Protein AF-A0A535GD39-F1 (afdb_monomer)

Foldseek 3Di:
DDDFPEEAEAQAPVRVVVQVVCVVVVTRYDYDYPDDHHPCLQVFQWDCPDPPDNIDHSVRVRD

Sequence (63 aa):
MADFDVIIIGGGPAGLTAGLYAARANMNVVLFEAKDTGGEILNTELIEDYPGFESVTGAELAT

Structure (mmCIF, N/CA/C/O backbone):
data_AF-A0A535GD39-F1
#
_entry.id   AF-A0A535GD39-F1
#
loop_
_atom_site.group_PDB
_atom_site.id
_atom_site.type_symbol
_atom_site.label_atom_id
_atom_site.label_alt_id
_atom_site.label_comp_id
_atom_site.label_asym_id
_atom_site.label_entity_id
_atom_site.label_seq_id
_atom_site.pdbx_PDB_ins_code
_atom_site.Cartn_x
_atom_site.Cartn_y
_atom_site.Cartn_z
_atom_site.occupancy
_atom_site.B_iso_or_equiv
_atom_site.auth_seq_id
_atom_site.auth_comp_id
_atom_site.auth_asym_id
_atom_site.auth_atom_id
_atom_site.pdbx_PDB_model_num
ATOM 1 N N . MET A 1 1 ? -9.101 -8.181 25.483 1.00 61.81 1 MET A N 1
ATOM 2 C CA . MET A 1 1 ? -9.111 -8.155 24.007 1.00 61.81 1 MET A CA 1
ATOM 3 C C . MET A 1 1 ? -8.415 -6.865 23.607 1.00 61.81 1 MET A C 1
ATOM 5 O O . MET A 1 1 ? -8.576 -5.902 24.342 1.00 61.81 1 MET A O 1
ATOM 9 N N . ALA A 1 2 ? -7.559 -6.857 22.585 1.00 75.12 2 ALA A N 1
ATOM 10 C CA . ALA A 1 2 ? -6.997 -5.594 22.106 1.00 75.12 2 ALA A CA 1
ATOM 11 C C . ALA A 1 2 ? -8.082 -4.887 21.281 1.00 75.12 2 ALA A C 1
ATOM 13 O O . ALA A 1 2 ? -8.569 -5.474 20.316 1.00 75.12 2 ALA A O 1
ATOM 14 N N . ASP A 1 3 ? -8.493 -3.690 21.697 1.00 90.56 3 ASP A N 1
ATOM 15 C CA . ASP A 1 3 ? -9.481 -2.885 20.973 1.00 90.56 3 ASP A CA 1
ATOM 16 C C . ASP A 1 3 ? -8.763 -2.073 19.895 1.00 90.56 3 ASP A C 1
ATOM 18 O O . ASP A 1 3 ? -7.939 -1.223 20.222 1.00 90.56 3 ASP A O 1
ATOM 22 N N . PHE A 1 4 ? -9.041 -2.359 18.622 1.00 96.56 4 PHE A N 1
ATOM 23 C CA . PHE A 1 4 ? -8.484 -1.629 17.482 1.00 96.56 4 PHE A CA 1
ATOM 24 C C . PHE A 1 4 ? -9.497 -0.612 16.956 1.00 96.56 4 PHE A C 1
ATOM 26 O O . PHE A 1 4 ? -10.658 -0.953 16.735 1.00 96.56 4 PHE A O 1
ATOM 33 N N . ASP A 1 5 ? -9.037 0.610 16.699 1.00 97.75 5 ASP A N 1
ATOM 34 C CA . ASP A 1 5 ? -9.828 1.663 16.057 1.00 97.75 5 ASP A CA 1
ATOM 35 C C . ASP A 1 5 ? -9.960 1.412 14.548 1.00 97.75 5 ASP A C 1
ATOM 37 O O . ASP A 1 5 ? -10.985 1.718 13.939 1.00 97.75 5 ASP A O 1
ATOM 41 N N . VAL A 1 6 ? -8.910 0.850 13.934 1.00 97.88 6 VAL A N 1
ATOM 42 C CA . VAL A 1 6 ? -8.841 0.581 12.493 1.00 97.88 6 VAL A CA 1
ATOM 43 C C . VAL A 1 6 ? -8.191 -0.778 12.244 1.00 97.88 6 VAL A C 1
ATOM 45 O O . VAL A 1 6 ? -7.118 -1.080 12.765 1.00 97.88 6 VAL A O 1
ATOM 48 N N . ILE A 1 7 ? -8.828 -1.587 11.399 1.00 98.06 7 ILE A N 1
ATOM 49 C CA . ILE A 1 7 ? -8.274 -2.846 10.896 1.00 98.06 7 ILE A CA 1
ATOM 50 C C . ILE A 1 7 ? -8.108 -2.719 9.385 1.00 98.06 7 ILE A C 1
ATOM 52 O O . ILE A 1 7 ? -9.063 -2.404 8.676 1.00 98.06 7 ILE A O 1
ATOM 56 N N . ILE A 1 8 ? -6.898 -2.978 8.900 1.00 98.31 8 ILE A N 1
ATOM 57 C CA . ILE A 1 8 ? -6.540 -2.924 7.484 1.00 98.31 8 ILE A CA 1
ATOM 58 C C . ILE A 1 8 ? -6.219 -4.340 7.015 1.00 98.31 8 ILE A C 1
ATOM 60 O O . ILE A 1 8 ? -5.462 -5.061 7.663 1.00 98.31 8 ILE A O 1
ATOM 64 N N . ILE A 1 9 ? -6.797 -4.739 5.883 1.00 97.81 9 ILE A N 1
ATOM 65 C CA . ILE A 1 9 ? -6.536 -6.033 5.248 1.00 97.81 9 ILE A CA 1
ATOM 66 C C . ILE A 1 9 ? -5.910 -5.755 3.882 1.00 97.81 9 ILE A C 1
ATOM 68 O O . ILE A 1 9 ? -6.568 -5.207 2.999 1.00 97.81 9 ILE A O 1
ATOM 72 N N . GLY A 1 10 ? -4.640 -6.121 3.741 1.00 96.94 10 GLY A N 1
ATOM 73 C CA . GLY A 1 10 ? -3.792 -5.840 2.589 1.00 96.94 10 GLY A CA 1
ATOM 74 C C . GLY A 1 10 ? -2.653 -4.879 2.938 1.00 96.94 10 GLY A C 1
ATOM 75 O O . GLY A 1 10 ? -2.880 -3.750 3.365 1.00 96.94 10 GLY A O 1
ATOM 76 N N . GLY A 1 11 ? -1.423 -5.326 2.710 1.00 95.94 11 GLY A N 1
ATOM 77 C CA . GLY A 1 11 ? -0.156 -4.621 2.889 1.00 95.94 11 GLY A CA 1
ATOM 78 C C . GLY A 1 11 ? 0.409 -4.041 1.598 1.00 95.94 11 GLY A C 1
ATOM 79 O O . GLY A 1 11 ? 1.615 -3.863 1.492 1.00 95.94 11 GLY A O 1
ATOM 80 N N . GLY A 1 12 ? -0.439 -3.761 0.607 1.00 96.31 12 GLY A N 1
ATOM 81 C CA . GLY A 1 12 ? -0.055 -2.987 -0.573 1.00 96.31 12 GLY A CA 1
ATOM 82 C C . GLY A 1 12 ? 0.072 -1.483 -0.284 1.00 96.31 12 GLY A C 1
ATOM 83 O O . GLY A 1 12 ? -0.218 -1.039 0.832 1.00 96.31 12 GLY A O 1
ATOM 84 N N . PRO A 1 13 ? 0.404 -0.658 -1.292 1.00 96.00 13 PRO A N 1
ATOM 85 C CA . PRO A 1 13 ? 0.616 0.782 -1.115 1.00 96.00 13 PRO A CA 1
ATOM 86 C C . PRO A 1 13 ? -0.595 1.499 -0.496 1.00 96.00 13 PRO A C 1
ATOM 88 O O . PRO A 1 13 ? -0.431 2.374 0.356 1.00 96.00 13 PRO A O 1
ATOM 91 N N . ALA A 1 14 ? -1.820 1.091 -0.848 1.00 97.06 14 ALA A N 1
ATOM 92 C CA . ALA A 1 14 ? -3.040 1.655 -0.270 1.00 97.06 14 ALA A CA 1
ATOM 93 C C . ALA A 1 14 ? -3.174 1.352 1.234 1.00 97.06 14 ALA A C 1
ATOM 95 O O . ALA A 1 14 ? -3.457 2.254 2.024 1.00 97.06 14 ALA A O 1
ATOM 96 N N . GLY A 1 15 ? -2.943 0.099 1.636 1.00 97.19 15 GLY A N 1
ATOM 97 C CA . GLY A 1 15 ? -3.053 -0.328 3.031 1.00 97.19 15 GLY A CA 1
ATOM 98 C C . GLY A 1 15 ? -1.947 0.250 3.908 1.00 97.19 15 GLY A C 1
ATOM 99 O O . GLY A 1 15 ? -2.229 0.752 4.994 1.00 97.19 15 GLY A O 1
ATOM 100 N N . LEU A 1 16 ? -0.711 0.278 3.405 1.00 96.19 16 LEU A N 1
ATOM 101 C CA . LEU A 1 16 ? 0.418 0.910 4.091 1.00 96.19 16 LEU A CA 1
ATOM 102 C C . LEU A 1 16 ? 0.198 2.413 4.276 1.00 96.19 16 LEU A C 1
ATOM 104 O O . LEU A 1 16 ? 0.399 2.930 5.373 1.00 96.19 16 LEU A O 1
ATOM 108 N N . THR A 1 17 ? -0.295 3.111 3.247 1.00 97.12 17 THR A N 1
ATOM 109 C CA . THR A 1 17 ? -0.622 4.541 3.353 1.00 97.12 17 THR A CA 1
ATOM 110 C C . THR A 1 17 ? -1.744 4.779 4.364 1.00 97.12 17 THR A C 1
ATOM 112 O O . THR A 1 17 ? -1.628 5.657 5.219 1.00 97.12 17 THR A O 1
ATOM 115 N N . ALA A 1 18 ? -2.814 3.979 4.329 1.00 98.19 18 ALA A N 1
ATOM 116 C CA . ALA A 1 18 ? -3.897 4.078 5.306 1.00 98.19 18 ALA A CA 1
ATOM 117 C C . ALA A 1 18 ? -3.399 3.825 6.741 1.00 98.19 18 ALA A C 1
ATOM 119 O O . ALA A 1 18 ? -3.725 4.593 7.647 1.00 98.19 18 ALA A O 1
ATOM 120 N N . GLY A 1 19 ? -2.560 2.804 6.940 1.00 97.62 19 GLY A N 1
ATOM 121 C CA . GLY A 1 19 ? -1.973 2.463 8.236 1.00 97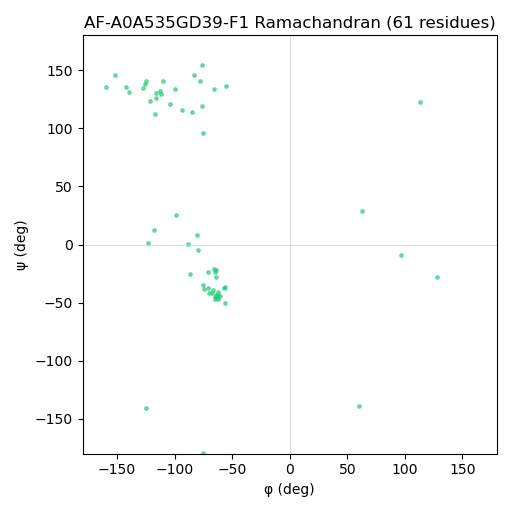.62 19 GLY A CA 1
ATOM 122 C C . GLY A 1 19 ? -1.061 3.561 8.768 1.00 97.62 19 GLY A C 1
ATOM 123 O O . GLY A 1 19 ? -1.184 3.946 9.929 1.00 97.62 19 GLY A O 1
ATOM 124 N N . LEU A 1 20 ? -0.218 4.134 7.904 1.00 97.44 20 LEU A N 1
ATOM 125 C CA . LEU A 1 20 ? 0.627 5.280 8.234 1.00 97.44 20 LEU A CA 1
ATOM 126 C C . LEU A 1 20 ? -0.212 6.455 8.747 1.00 97.44 20 LEU A C 1
ATOM 128 O O . LEU A 1 20 ? 0.095 7.020 9.796 1.00 97.44 20 LEU A O 1
ATOM 132 N N . TYR A 1 21 ? -1.273 6.832 8.031 1.00 98.38 21 TYR A N 1
ATOM 133 C CA . TYR A 1 21 ? -2.104 7.969 8.429 1.00 98.38 21 TYR A CA 1
ATOM 134 C C . TYR A 1 21 ? -2.949 7.681 9.677 1.00 98.38 21 TYR A C 1
ATOM 136 O O . TYR A 1 21 ? -3.062 8.562 10.530 1.00 98.38 21 TYR A O 1
ATOM 144 N N . ALA A 1 22 ? -3.479 6.464 9.838 1.00 98.25 22 ALA A N 1
ATOM 145 C CA . ALA A 1 22 ? -4.197 6.057 11.047 1.00 98.25 22 ALA A CA 1
ATOM 146 C C . ALA A 1 22 ? -3.280 6.088 12.284 1.00 98.25 22 ALA A C 1
ATOM 148 O O . ALA A 1 22 ? -3.621 6.700 13.297 1.00 98.25 22 ALA A O 1
ATOM 149 N N . ALA A 1 23 ? -2.072 5.526 12.177 1.00 97.56 23 ALA A N 1
ATOM 150 C CA . ALA A 1 23 ? -1.078 5.568 13.247 1.00 97.56 23 ALA A CA 1
ATOM 151 C C . ALA A 1 23 ? -0.657 7.011 13.577 1.00 97.56 23 ALA A C 1
ATOM 153 O O . ALA A 1 23 ? -0.559 7.380 14.746 1.00 97.56 23 ALA A O 1
ATOM 154 N N . ARG A 1 24 ? -0.477 7.872 12.563 1.00 98.25 24 ARG A N 1
ATOM 155 C CA . ARG A 1 24 ? -0.192 9.308 12.762 1.00 98.25 24 ARG A CA 1
ATOM 156 C C . ARG A 1 24 ? -1.331 10.067 13.440 1.00 98.25 24 ARG A C 1
ATOM 158 O O . ARG A 1 24 ? -1.066 11.061 14.110 1.00 98.25 24 ARG A O 1
ATOM 165 N N . ALA A 1 25 ? -2.570 9.614 13.276 1.00 98.31 25 ALA A N 1
ATOM 166 C CA . ALA A 1 25 ? -3.733 10.128 13.991 1.00 98.31 25 ALA A CA 1
ATOM 167 C C . ALA A 1 25 ? -3.867 9.552 15.415 1.00 98.31 25 ALA A C 1
ATOM 169 O O . ALA A 1 25 ? -4.865 9.812 16.083 1.00 98.31 25 ALA A O 1
ATOM 170 N N . ASN A 1 26 ? -2.86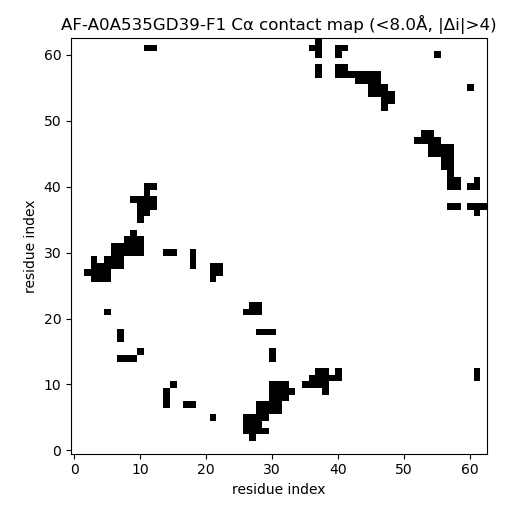0 8.806 15.890 1.00 97.56 26 ASN A N 1
ATOM 171 C CA . ASN A 1 26 ? -2.807 8.191 17.214 1.00 97.56 26 ASN A CA 1
ATOM 172 C C . ASN A 1 26 ? -3.922 7.153 17.457 1.00 97.56 26 ASN A C 1
ATOM 174 O O . ASN A 1 26 ? -4.350 6.962 18.595 1.00 97.56 26 ASN A O 1
ATOM 178 N N . MET A 1 27 ? -4.393 6.505 16.386 1.00 97.94 27 MET A N 1
ATOM 179 C CA . MET A 1 27 ? -5.351 5.397 16.439 1.00 97.94 27 MET A CA 1
ATOM 180 C C . MET A 1 27 ? -4.631 4.073 16.708 1.00 97.94 27 MET A C 1
ATOM 182 O O . MET A 1 27 ? -3.531 3.843 16.197 1.00 97.94 27 MET A O 1
ATOM 186 N N . ASN A 1 28 ? -5.271 3.167 17.448 1.00 97.56 28 ASN A N 1
ATOM 187 C CA . ASN A 1 28 ? -4.815 1.788 17.559 1.00 97.56 28 ASN A CA 1
ATOM 188 C C . ASN A 1 28 ? -5.163 1.027 16.272 1.00 97.56 28 ASN A C 1
ATOM 190 O O . ASN A 1 28 ? -6.289 0.559 16.093 1.00 97.56 28 ASN A O 1
ATOM 194 N N . VAL A 1 29 ? -4.199 0.934 15.358 1.00 97.50 29 VAL A N 1
ATOM 195 C CA . VAL A 1 29 ? -4.366 0.319 14.038 1.00 97.50 29 VAL A CA 1
ATOM 196 C C . VAL A 1 29 ? -3.605 -0.999 13.932 1.00 97.50 29 VAL A C 1
ATOM 198 O O . VAL A 1 29 ? -2.474 -1.119 14.402 1.00 97.50 29 VAL A O 1
ATOM 201 N N . VAL A 1 30 ? -4.211 -1.980 13.264 1.00 97.25 30 VAL A N 1
ATOM 202 C CA . VAL A 1 30 ? -3.551 -3.229 12.866 1.00 97.25 30 VAL A CA 1
ATOM 203 C C . VAL A 1 30 ? -3.713 -3.460 11.369 1.00 97.25 30 VAL A C 1
ATOM 205 O O . VAL A 1 30 ? -4.787 -3.240 10.808 1.00 97.25 30 VAL A O 1
ATOM 208 N N . LEU A 1 31 ? -2.637 -3.906 10.724 1.00 97.19 31 LEU A N 1
ATOM 209 C CA . LEU A 1 31 ? -2.608 -4.281 9.316 1.00 97.19 31 LEU A CA 1
ATOM 210 C C . LEU A 1 31 ? -2.286 -5.769 9.203 1.00 97.19 31 LEU A C 1
ATOM 212 O O . LEU A 1 31 ? -1.324 -6.246 9.801 1.00 97.19 31 LEU A O 1
ATOM 216 N N . PHE A 1 32 ? -3.085 -6.483 8.417 1.00 97.12 32 PHE A N 1
ATOM 217 C CA . PHE A 1 32 ? -2.857 -7.880 8.073 1.00 97.12 32 PHE A CA 1
ATOM 218 C C . PHE A 1 32 ? -2.505 -8.001 6.593 1.00 97.12 32 PHE A C 1
ATOM 220 O O . PHE A 1 32 ? -3.237 -7.505 5.740 1.00 97.12 32 PHE A O 1
ATOM 227 N N . GLU A 1 33 ? -1.422 -8.706 6.294 1.00 95.94 33 GLU A N 1
ATOM 228 C CA . GLU A 1 33 ? -1.046 -9.127 4.945 1.00 95.94 33 GLU A CA 1
ATOM 229 C C . GLU A 1 33 ? -0.863 -10.649 4.956 1.00 95.94 33 GLU A C 1
ATOM 231 O O . GLU A 1 33 ? -0.406 -11.224 5.945 1.00 95.94 33 GLU A O 1
ATOM 236 N N . ALA A 1 34 ? -1.302 -11.310 3.887 1.00 94.31 34 ALA A N 1
ATOM 237 C CA . ALA A 1 34 ? -1.242 -12.759 3.750 1.00 94.31 34 ALA A CA 1
ATOM 238 C C . ALA A 1 34 ? 0.102 -13.241 3.185 1.00 94.31 34 ALA A C 1
ATOM 240 O O . ALA A 1 34 ? 0.466 -14.399 3.397 1.00 94.31 34 ALA A O 1
ATOM 241 N N . LYS A 1 35 ? 0.804 -12.385 2.435 1.00 92.31 35 LYS A N 1
ATOM 242 C CA . LYS A 1 35 ? 2.098 -12.672 1.806 1.00 92.31 35 LYS A CA 1
ATOM 243 C C . LYS A 1 35 ? 3.142 -11.625 2.217 1.00 92.31 35 LYS A C 1
ATOM 245 O O . LYS A 1 35 ? 3.190 -11.213 3.373 1.00 92.31 35 LYS A O 1
ATOM 250 N N . ASP A 1 36 ? 3.978 -11.224 1.268 1.00 92.19 36 ASP A N 1
ATOM 251 C CA . ASP A 1 36 ? 4.963 -10.170 1.424 1.00 92.19 36 ASP A CA 1
ATOM 252 C C . ASP A 1 36 ? 4.303 -8.788 1.328 1.00 92.19 36 ASP A C 1
ATOM 254 O O . ASP A 1 36 ? 3.399 -8.540 0.521 1.00 92.19 36 ASP A O 1
ATOM 258 N N . THR A 1 37 ? 4.778 -7.874 2.169 1.00 93.38 37 THR A N 1
ATOM 259 C CA . THR A 1 37 ? 4.354 -6.473 2.187 1.00 93.38 37 THR A CA 1
ATOM 260 C C . THR A 1 37 ? 4.779 -5.770 0.900 1.00 93.38 37 THR A C 1
ATOM 262 O O . THR A 1 37 ? 5.922 -5.886 0.474 1.00 93.38 37 THR A O 1
ATOM 265 N N . GLY A 1 38 ? 3.863 -5.021 0.293 1.00 93.94 38 GLY A N 1
ATOM 266 C CA . GLY A 1 38 ? 4.029 -4.367 -1.005 1.00 93.94 38 GLY A CA 1
ATOM 267 C C . GLY A 1 38 ? 2.889 -4.703 -1.964 1.00 93.94 38 GLY A C 1
ATOM 268 O O . GLY A 1 38 ? 2.489 -3.869 -2.771 1.00 93.94 38 GLY A O 1
ATOM 269 N N . GLY A 1 39 ? 2.252 -5.868 -1.830 1.00 94.75 39 GLY A N 1
ATOM 270 C CA . GLY A 1 39 ? 1.161 -6.263 -2.723 1.00 94.75 39 GLY A CA 1
ATOM 271 C C . GLY A 1 39 ? 1.628 -6.345 -4.181 1.00 94.75 39 GLY A C 1
ATOM 272 O O . GLY A 1 39 ? 2.728 -6.813 -4.457 1.00 94.75 39 GLY A O 1
ATOM 273 N N . GLU A 1 40 ? 0.810 -5.875 -5.125 1.00 95.00 40 GLU A N 1
ATOM 274 C CA . GLU A 1 40 ? 1.097 -6.051 -6.558 1.00 95.00 40 GLU A CA 1
ATOM 275 C C . GLU A 1 40 ? 2.337 -5.302 -7.064 1.00 95.00 40 GLU A C 1
ATOM 277 O O . GLU A 1 40 ? 2.906 -5.721 -8.068 1.00 95.00 40 GLU A O 1
ATOM 282 N N . ILE A 1 41 ? 2.814 -4.252 -6.378 1.00 95.12 41 ILE A N 1
ATOM 283 C CA . ILE A 1 41 ? 4.042 -3.567 -6.823 1.00 95.12 41 ILE A CA 1
ATOM 284 C C . ILE A 1 41 ? 5.271 -4.477 -6.740 1.00 95.12 41 ILE A C 1
ATOM 286 O O . ILE A 1 41 ? 6.195 -4.287 -7.517 1.00 95.12 41 ILE A O 1
ATOM 290 N N . LEU A 1 42 ? 5.262 -5.517 -5.897 1.00 95.56 42 LEU A N 1
ATOM 291 C CA . LEU A 1 42 ? 6.342 -6.510 -5.841 1.00 95.56 42 LEU A CA 1
ATOM 292 C C . LEU A 1 42 ? 6.484 -7.325 -7.135 1.00 95.56 42 LEU A C 1
ATOM 294 O O . LEU A 1 42 ? 7.549 -7.882 -7.390 1.00 95.56 42 LEU A O 1
ATOM 298 N N . ASN A 1 43 ? 5.428 -7.396 -7.950 1.00 95.38 43 ASN A N 1
ATOM 299 C CA . ASN A 1 43 ? 5.436 -8.093 -9.236 1.00 95.38 43 ASN A CA 1
ATOM 300 C C . ASN A 1 43 ? 5.900 -7.188 -10.392 1.00 95.38 43 ASN A C 1
ATOM 302 O O . ASN A 1 43 ? 5.941 -7.634 -11.539 1.00 95.38 43 ASN A O 1
ATOM 306 N N . THR 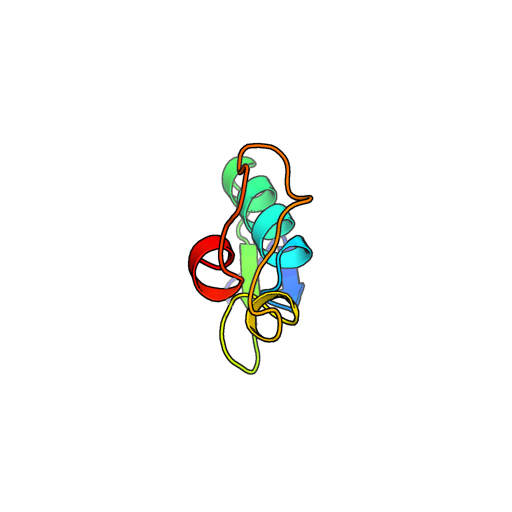A 1 44 ? 6.237 -5.927 -10.108 1.00 95.69 44 THR A N 1
ATOM 307 C CA . THR A 1 44 ? 6.684 -4.947 -11.097 1.00 95.69 44 THR A CA 1
ATOM 308 C C . THR A 1 44 ? 8.194 -4.757 -11.001 1.00 95.69 44 THR A C 1
ATOM 310 O O . THR A 1 44 ? 8.714 -4.341 -9.966 1.00 95.69 44 THR A O 1
ATOM 313 N N . GLU A 1 45 ? 8.908 -5.029 -12.096 1.00 95.62 45 GLU A N 1
ATOM 314 C CA . GLU A 1 45 ? 10.370 -4.897 -12.136 1.00 95.62 45 GLU A CA 1
ATOM 315 C C . GLU A 1 45 ? 10.826 -3.442 -11.964 1.00 95.62 45 GLU A C 1
ATOM 317 O O . GLU A 1 45 ? 11.735 -3.175 -11.180 1.00 95.62 45 GLU A O 1
ATOM 322 N N . LEU A 1 46 ? 10.178 -2.504 -12.664 1.00 97.31 46 LEU A N 1
ATOM 323 C CA . LEU A 1 46 ? 10.547 -1.091 -12.678 1.00 97.31 46 LEU A CA 1
ATOM 324 C C . LEU A 1 46 ? 9.309 -0.190 -12.709 1.00 97.31 46 LEU A C 1
ATOM 326 O O . LEU A 1 46 ? 8.374 -0.437 -13.470 1.00 97.31 46 LEU A O 1
ATOM 330 N N . ILE A 1 47 ? 9.321 0.855 -11.885 1.00 97.38 47 ILE A N 1
ATOM 331 C CA . ILE A 1 47 ? 8.270 1.864 -11.749 1.00 97.38 47 ILE A CA 1
ATOM 332 C C . ILE A 1 47 ? 8.889 3.229 -12.061 1.00 97.38 47 ILE A C 1
ATOM 334 O O . ILE A 1 47 ? 9.858 3.635 -11.421 1.00 97.38 47 ILE A O 1
ATOM 338 N N . GLU A 1 48 ? 8.322 3.936 -13.036 1.00 97.50 48 GLU A N 1
ATOM 339 C CA . GLU A 1 48 ? 8.836 5.222 -13.549 1.00 97.50 48 GLU A CA 1
ATOM 340 C C . GLU A 1 48 ? 7.795 6.352 -13.449 1.00 97.50 48 GLU A C 1
ATOM 342 O O . GLU A 1 48 ? 8.034 7.487 -13.854 1.00 97.50 48 GLU A O 1
ATOM 347 N N . ASP A 1 49 ? 6.613 6.048 -12.911 1.00 96.31 49 ASP A N 1
ATOM 348 C CA . ASP A 1 49 ? 5.470 6.956 -12.812 1.00 96.31 49 ASP A CA 1
ATOM 349 C C . ASP A 1 49 ? 5.041 7.241 -11.362 1.00 96.31 49 ASP A C 1
ATOM 351 O O . ASP A 1 49 ? 3.98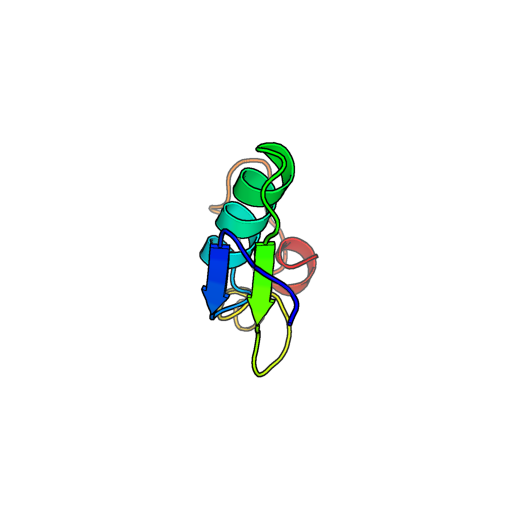7 7.839 -11.131 1.00 96.31 49 ASP A O 1
ATOM 355 N N . TYR A 1 50 ? 5.868 6.878 -10.374 1.00 96.50 50 TYR A N 1
ATOM 356 C CA . TYR A 1 50 ? 5.625 7.198 -8.967 1.00 96.50 50 TYR A CA 1
ATOM 357 C C . TYR A 1 50 ? 6.330 8.507 -8.561 1.00 96.50 50 TYR A C 1
ATOM 35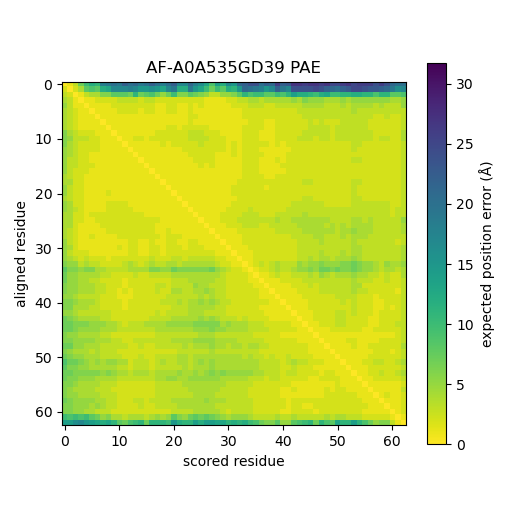9 O O . TYR A 1 50 ? 7.562 8.569 -8.548 1.00 96.50 50 TYR A O 1
ATOM 367 N N . PRO A 1 51 ? 5.588 9.570 -8.191 1.00 97.00 51 PRO A N 1
ATOM 368 C CA . PRO A 1 51 ? 6.184 10.862 -7.864 1.00 97.00 51 PRO A CA 1
ATOM 369 C C . PRO A 1 51 ? 7.248 10.781 -6.762 1.00 97.00 51 PRO A C 1
ATOM 371 O O . PRO A 1 51 ? 7.043 10.160 -5.721 1.00 97.00 51 PRO A O 1
ATOM 374 N N . GLY A 1 52 ? 8.367 11.480 -6.969 1.00 95.88 52 GLY A N 1
ATOM 375 C CA . GLY A 1 52 ? 9.518 11.466 -6.057 1.00 95.88 52 GLY A CA 1
ATOM 376 C C . GLY A 1 52 ? 10.621 10.486 -6.460 1.00 95.88 52 GLY A C 1
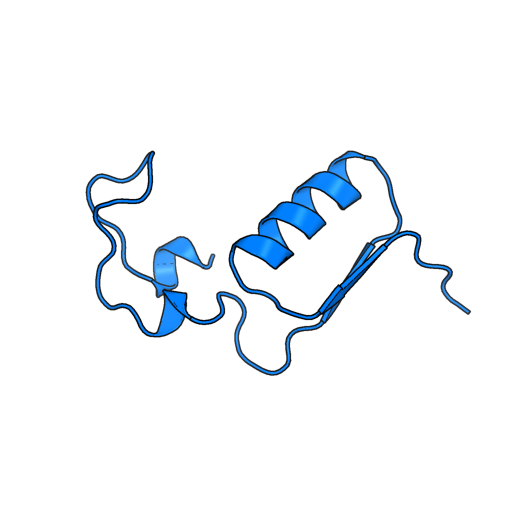ATOM 377 O O . GLY A 1 52 ? 11.719 10.577 -5.916 1.00 95.88 52 GLY A O 1
ATOM 378 N N . PHE A 1 53 ? 10.364 9.627 -7.447 1.00 96.44 53 PHE A N 1
ATOM 379 C CA . PHE A 1 53 ? 11.349 8.737 -8.049 1.00 96.44 53 PHE A CA 1
ATOM 380 C C . PHE A 1 53 ? 11.334 8.930 -9.567 1.00 96.44 53 PHE A C 1
ATOM 382 O O . PHE A 1 53 ? 10.271 9.010 -10.174 1.00 96.44 53 PHE A O 1
ATOM 389 N N . GLU A 1 54 ? 12.512 9.038 -10.179 1.00 96.50 54 GLU A N 1
ATOM 390 C CA . GLU A 1 54 ? 12.636 8.985 -11.644 1.00 96.50 54 GLU A CA 1
ATOM 391 C C . GLU A 1 54 ? 12.466 7.543 -12.140 1.00 96.50 54 GLU A C 1
ATOM 393 O O . GLU A 1 54 ? 11.829 7.295 -13.155 1.00 96.50 54 GLU A O 1
ATOM 398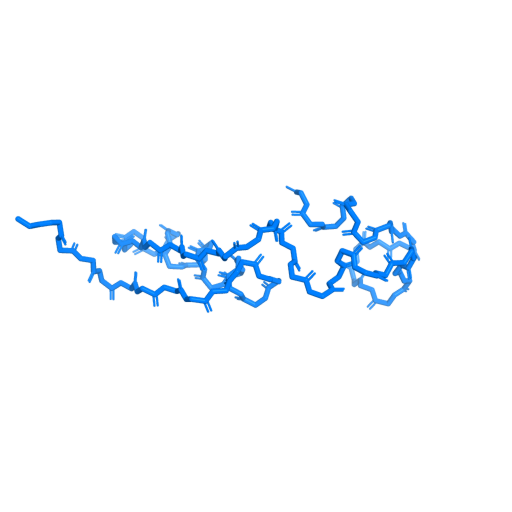 N 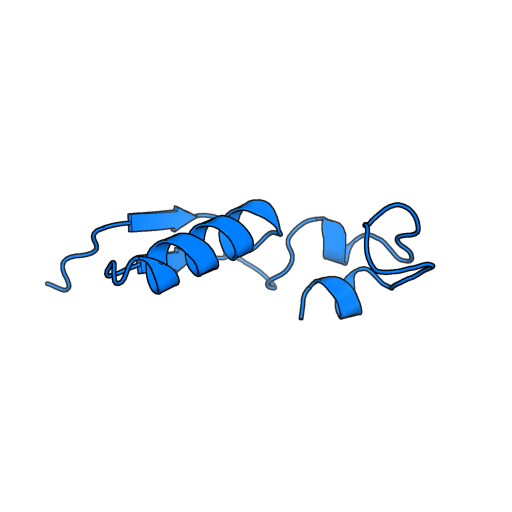N . SER A 1 55 ? 13.014 6.591 -11.384 1.00 97.19 55 SER A N 1
ATOM 399 C CA . SER A 1 55 ? 12.912 5.158 -11.623 1.00 97.19 55 SER A CA 1
ATOM 400 C C . SER A 1 55 ? 13.209 4.423 -10.313 1.00 97.19 55 SER A C 1
ATOM 402 O O . SER A 1 55 ? 14.136 4.807 -9.594 1.00 97.19 55 SER A O 1
ATOM 404 N N . VAL A 1 56 ? 12.414 3.412 -9.966 1.00 97.56 56 VAL A N 1
ATOM 405 C CA . VAL A 1 56 ? 12.575 2.605 -8.743 1.00 97.56 56 VAL A CA 1
ATOM 406 C C . VAL A 1 56 ? 12.033 1.197 -8.968 1.00 97.56 56 VAL A C 1
ATOM 408 O O . VAL A 1 56 ? 11.061 1.017 -9.702 1.00 97.56 56 VAL A O 1
ATOM 411 N N . THR A 1 57 ? 12.638 0.177 -8.362 1.00 97.38 57 THR A N 1
ATOM 412 C CA . THR A 1 57 ? 12.083 -1.182 -8.453 1.00 97.38 57 THR A CA 1
ATOM 413 C C . THR A 1 57 ? 10.862 -1.343 -7.547 1.00 97.38 57 THR A C 1
ATOM 415 O O . THR A 1 57 ? 10.729 -0.674 -6.519 1.00 97.38 57 THR A O 1
ATOM 418 N N . GLY A 1 58 ? 9.972 -2.278 -7.884 1.00 95.62 58 GLY A N 1
ATOM 419 C CA . GLY A 1 58 ? 8.816 -2.592 -7.044 1.00 95.62 58 GLY A CA 1
ATOM 420 C C . GLY A 1 58 ? 9.185 -3.017 -5.618 1.00 95.62 58 GLY A C 1
ATOM 421 O O . GLY A 1 58 ? 8.522 -2.626 -4.659 1.00 95.62 58 GLY A O 1
ATOM 422 N N . ALA A 1 59 ? 10.282 -3.766 -5.472 1.00 93.56 59 ALA A N 1
ATOM 423 C CA . ALA A 1 59 ? 10.803 -4.198 -4.178 1.00 93.56 59 ALA A CA 1
ATOM 424 C C . ALA A 1 59 ? 11.348 -3.029 -3.337 1.00 93.56 59 ALA A C 1
ATOM 426 O O . ALA A 1 59 ? 11.084 -2.963 -2.138 1.00 93.56 59 ALA A O 1
ATOM 427 N N . GLU A 1 60 ? 12.074 -2.091 -3.954 1.00 94.44 60 GLU A N 1
ATOM 428 C CA . GLU A 1 60 ? 12.579 -0.898 -3.263 1.00 94.44 60 GLU A CA 1
ATOM 429 C C . GLU A 1 60 ? 11.442 0.030 -2.829 1.00 94.44 60 GLU A C 1
ATOM 431 O O . GLU A 1 60 ? 11.483 0.555 -1.723 1.00 94.44 60 GLU A O 1
ATOM 436 N N . LEU A 1 61 ? 10.407 0.198 -3.660 1.00 94.31 61 LEU A N 1
ATOM 437 C CA . LEU A 1 61 ? 9.262 1.051 -3.328 1.00 94.31 61 LEU A CA 1
ATOM 438 C C . LEU A 1 61 ? 8.364 0.457 -2.225 1.00 94.31 61 LEU A C 1
ATOM 440 O O . LEU A 1 61 ? 7.636 1.190 -1.557 1.00 94.31 61 LEU A O 1
ATOM 444 N N . ALA A 1 62 ? 8.391 -0.865 -2.036 1.00 88.94 62 ALA A N 1
ATOM 445 C CA . ALA A 1 62 ? 7.611 -1.567 -1.017 1.00 88.94 62 ALA A CA 1
ATOM 446 C C . ALA A 1 62 ? 8.211 -1.506 0.405 1.00 88.94 62 ALA A C 1
ATOM 448 O O . ALA A 1 62 ? 7.581 -2.018 1.336 1.00 88.94 62 ALA A O 1
ATOM 449 N N . THR A 1 63 ? 9.401 -0.914 0.572 1.00 69.75 63 THR A N 1
ATOM 450 C CA . THR A 1 63 ? 10.175 -0.879 1.831 1.00 69.75 63 THR A CA 1
ATOM 451 C C . THR A 1 63 ? 10.199 0.520 2.446 1.00 69.75 63 THR A C 1
ATOM 453 O O . THR A 1 63 ? 10.135 0.609 3.694 1.00 69.75 63 THR A O 1
#

Radius of gyration: 13.43 Å; Cα contacts (8 Å, |Δi|>4): 95; chains: 1; bounding box: 23×24×38 Å

pLDDT: mean 94.94, std 6.23, range [61.81, 98.38]

Mean predicted aligned error: 3.15 Å

Solvent-accessible surface area (backbone atoms only — not comparable to full-atom 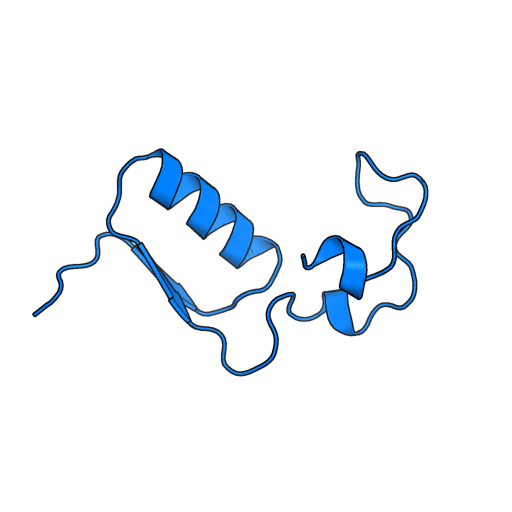values): 3812 Å² total; per-residue (Å²): 131,90,80,63,78,42,82,39,82,41,36,21,68,69,37,47,51,51,48,53,53,41,46,74,70,73,42,49,61,48,76,45,56,95,70,71,68,17,44,74,43,57,79,35,78,70,44,62,84,51,88,96,43,80,64,44,37,20,63,66,75,44,108

Nearest PDB structures (foldseek):
  5mh4-assembly1_A  TM=1.006E+00  e=1.377E-06  Lactococcus cremoris
  4gcm-assembly1_A  TM=9.682E-01  e=1.806E-06  Staphylococcus aureus subsp. aureus MW2
  5uwy-assembly1_A-2  TM=9.951E-01  e=3.327E-06  Streptococcus pyogenes
  7aaw-assembly1_B  TM=9.874E-01  e=4.366E-06  Bacillus cereus ATCC 14579
  3cty-assembly1_A  TM=9.334E-01  e=8.043E-06  Thermoplasma acidophilum

Secondary structure (DSSP, 8-state):
----SEEEE--SHHHHHHHHHHHHTT--EEEE-SSSTTGGGGG-S-B-SSTT-SSB-HHHHT-